Protein AF-A0A438EZP8-F1 (afdb_monomer_lite)

Sequence (169 aa):
MAEQGVDPMAPPFLHLLSAFLAMEPTHCLVSLARVCGGGLITEGVQRFIWDNCISKVEKSHVPYSKNFLKKLINEIESAHGDILDELYEQYASYMILLKDDRLVKENSRVLKCISFLFPPGCFGVPSCPKSMQLAVPLHCSLNMLEGDTGYAFLQLHFVLQLTKANGWC

Organism: Vitis vinifera (NCBI:txid29760)

InterPro domains:
  IPR029426 FAM86, N-terminal [PF14904] (39-92)

Structure (mmCIF, N/CA/C/O backbone):
data_AF-A0A438EZP8-F1
#
_entry.id   AF-A0A438EZP8-F1
#
loop_
_atom_site.group_PDB
_atom_site.id
_atom_site.type_symbol
_atom_site.label_atom_id
_atom_site.label_alt_id
_atom_site.label_comp_id
_atom_site.label_asym_id
_atom_site.label_entity_id
_atom_site.label_seq_id
_atom_site.pdbx_PDB_ins_code
_atom_site.Cartn_x
_atom_site.Cartn_y
_atom_site.Cartn_z
_atom_site.occupancy
_atom_site.B_iso_or_equiv
_atom_site.auth_seq_id
_atom_site.auth_comp_id
_atom_site.auth_asym_id
_atom_site.auth_atom_id
_atom_site.pdbx_PDB_model_num
ATOM 1 N N . MET A 1 1 ? -5.211 -24.483 -11.009 1.00 32.25 1 MET A N 1
ATOM 2 C CA . MET A 1 1 ? -4.286 -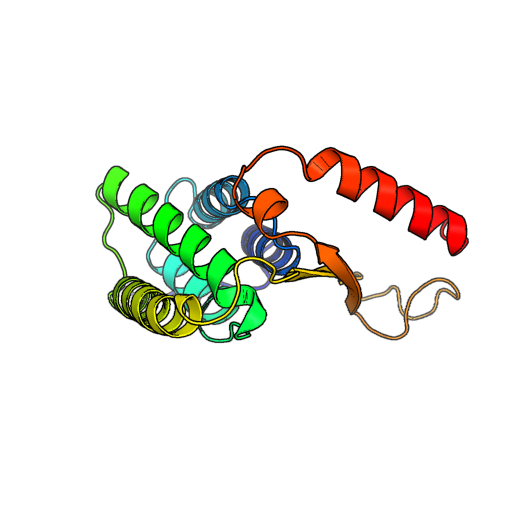23.504 -11.614 1.00 32.25 1 MET A CA 1
ATOM 3 C C . MET A 1 1 ? -3.264 -23.164 -10.546 1.00 32.25 1 MET A C 1
ATOM 5 O O . MET A 1 1 ? -3.674 -22.985 -9.410 1.00 32.25 1 MET A O 1
ATOM 9 N N . ALA A 1 2 ? -1.969 -23.251 -10.845 1.00 33.41 2 ALA A N 1
ATOM 10 C CA . ALA A 1 2 ? -0.926 -23.093 -9.833 1.00 33.41 2 ALA A CA 1
ATOM 11 C C . ALA A 1 2 ? -0.772 -21.609 -9.470 1.00 33.41 2 ALA A C 1
ATOM 13 O O . ALA A 1 2 ? -0.461 -20.808 -10.351 1.00 33.41 2 ALA A O 1
ATOM 14 N N . GLU A 1 3 ? -0.997 -21.255 -8.202 1.00 43.31 3 GLU A N 1
ATOM 15 C CA . GLU A 1 3 ? -0.620 -19.947 -7.667 1.00 43.31 3 GLU A CA 1
ATOM 16 C C . GLU A 1 3 ? 0.905 -19.817 -7.732 1.00 43.31 3 GLU A C 1
ATOM 18 O O . GLU A 1 3 ? 1.645 -20.479 -7.002 1.00 43.31 3 GLU A O 1
ATOM 23 N N . GLN A 1 4 ? 1.385 -18.989 -8.657 1.00 46.94 4 GLN A N 1
ATOM 24 C CA . GLN A 1 4 ? 2.757 -18.508 -8.631 1.00 46.94 4 GLN A CA 1
ATOM 25 C C . GLN A 1 4 ? 2.811 -17.409 -7.574 1.00 46.94 4 GLN A C 1
ATOM 27 O O . GLN A 1 4 ? 2.270 -16.324 -7.778 1.00 46.94 4 GLN A O 1
ATOM 32 N N . GLY A 1 5 ? 3.419 -17.717 -6.427 1.00 55.03 5 GLY A N 1
ATOM 33 C CA . GLY A 1 5 ? 3.702 -16.723 -5.400 1.00 55.03 5 GLY A CA 1
ATOM 34 C C . GLY A 1 5 ? 4.458 -15.551 -6.020 1.00 55.03 5 GLY A C 1
ATOM 35 O O . GLY A 1 5 ? 5.467 -15.745 -6.698 1.00 55.03 5 GLY A O 1
ATOM 36 N N . VAL A 1 6 ? 3.931 -14.344 -5.831 1.00 64.44 6 VAL A N 1
ATOM 37 C CA . VAL A 1 6 ? 4.568 -13.104 -6.274 1.00 64.44 6 VAL A CA 1
ATOM 38 C C . VAL A 1 6 ? 5.937 -13.009 -5.604 1.00 64.44 6 VAL A C 1
ATOM 40 O O . VAL A 1 6 ? 6.005 -13.049 -4.379 1.00 64.44 6 VAL A O 1
ATOM 43 N N . ASP A 1 7 ? 7.015 -12.884 -6.384 1.00 67.62 7 ASP A N 1
ATOM 44 C CA . ASP A 1 7 ? 8.344 -12.628 -5.827 1.00 67.62 7 ASP A CA 1
ATOM 45 C C . ASP A 1 7 ? 8.397 -11.183 -5.297 1.00 67.62 7 ASP A C 1
ATOM 47 O O . ASP A 1 7 ? 8.402 -10.238 -6.096 1.00 67.62 7 ASP A O 1
ATOM 51 N N . PRO A 1 8 ? 8.446 -10.976 -3.968 1.00 61.28 8 PRO A N 1
ATOM 52 C CA . PRO A 1 8 ? 8.472 -9.640 -3.387 1.00 61.28 8 PRO A CA 1
ATOM 53 C C . PRO A 1 8 ? 9.744 -8.860 -3.754 1.00 61.28 8 PRO A C 1
ATOM 55 O O . PRO A 1 8 ? 9.759 -7.638 -3.617 1.00 61.28 8 PRO A O 1
ATOM 58 N N . MET A 1 9 ? 10.802 -9.541 -4.214 1.00 67.31 9 MET A N 1
ATOM 59 C CA . MET A 1 9 ? 12.076 -8.936 -4.613 1.00 67.31 9 MET A CA 1
ATOM 60 C C . MET A 1 9 ? 12.122 -8.532 -6.089 1.00 67.31 9 MET A C 1
ATOM 62 O O . MET A 1 9 ? 13.118 -7.957 -6.537 1.00 67.31 9 MET A O 1
ATOM 66 N N . ALA A 1 10 ? 11.052 -8.766 -6.853 1.00 74.62 10 ALA A N 1
ATOM 67 C CA . ALA A 1 10 ? 10.966 -8.249 -8.207 1.00 74.62 10 ALA A CA 1
ATOM 68 C C . ALA A 1 10 ? 10.947 -6.700 -8.198 1.00 74.62 10 ALA A C 1
ATOM 70 O O . ALA A 1 10 ? 10.278 -6.091 -7.354 1.00 74.62 10 ALA A O 1
ATOM 71 N N . PRO A 1 11 ? 11.630 -6.029 -9.149 1.00 78.81 11 PRO A N 1
ATOM 72 C CA . PRO A 1 11 ? 11.806 -4.575 -9.115 1.00 78.81 11 PRO A CA 1
ATOM 73 C C . PRO A 1 11 ? 10.511 -3.747 -8.964 1.00 78.81 11 PRO A C 1
ATOM 75 O O . PRO A 1 11 ? 10.513 -2.808 -8.168 1.00 78.81 11 PRO A O 1
ATOM 78 N N . PRO A 1 12 ? 9.384 -4.069 -9.639 1.00 82.19 12 PRO A N 1
ATOM 79 C CA . PRO A 1 12 ? 8.137 -3.316 -9.471 1.00 82.19 12 PRO A CA 1
ATOM 80 C C . PRO A 1 12 ? 7.586 -3.350 -8.038 1.00 82.19 12 PRO A C 1
ATOM 82 O O . PRO A 1 12 ? 7.178 -2.316 -7.507 1.00 82.19 12 PRO A O 1
ATOM 85 N N . PHE A 1 13 ? 7.630 -4.519 -7.395 1.00 84.12 13 PHE A N 1
ATOM 86 C CA . PHE A 1 13 ? 7.137 -4.721 -6.032 1.00 84.12 13 PHE A CA 1
ATOM 87 C C . PHE A 1 13 ? 8.035 -4.033 -5.001 1.00 84.12 13 PHE A C 1
ATOM 89 O O . PHE A 1 13 ? 7.533 -3.397 -4.071 1.00 84.12 13 PHE A O 1
ATOM 96 N N . LEU A 1 14 ? 9.354 -4.050 -5.222 1.00 82.31 14 LEU A N 1
ATOM 97 C CA . LEU A 1 14 ? 10.305 -3.275 -4.424 1.00 82.31 14 LEU A CA 1
ATOM 98 C C . LEU A 1 14 ? 10.041 -1.770 -4.514 1.00 82.31 14 LEU A C 1
ATOM 100 O O . LEU A 1 14 ? 10.089 -1.082 -3.493 1.00 82.31 14 LEU A O 1
ATOM 104 N N . HIS A 1 15 ? 9.742 -1.245 -5.705 1.00 83.88 15 HIS A N 1
ATOM 105 C CA . HIS A 1 15 ? 9.416 0.173 -5.869 1.00 83.88 15 HIS A CA 1
ATOM 106 C C . HIS A 1 15 ? 8.125 0.549 -5.142 1.00 83.88 15 HIS A C 1
ATOM 108 O O . HIS A 1 15 ? 8.089 1.575 -4.463 1.00 83.88 15 HIS A O 1
ATOM 114 N N . LEU A 1 16 ? 7.087 -0.287 -5.237 1.00 86.31 16 LEU A N 1
ATOM 115 C CA . LEU A 1 16 ? 5.829 -0.079 -4.522 1.00 86.31 16 LEU A CA 1
ATOM 116 C C . LEU A 1 16 ? 6.037 -0.071 -3.002 1.00 86.31 16 LEU A C 1
ATOM 118 O O . LEU A 1 16 ? 5.593 0.859 -2.329 1.00 86.31 16 LEU A O 1
ATOM 122 N N . LEU A 1 17 ? 6.749 -1.068 -2.472 1.00 86.19 17 LEU A N 1
ATOM 123 C CA . LEU A 1 17 ? 7.043 -1.162 -1.044 1.00 86.19 17 LEU A CA 1
ATOM 124 C C . LEU A 1 17 ? 7.883 0.028 -0.567 1.00 86.19 17 LEU A C 1
ATOM 126 O O . LEU A 1 17 ? 7.570 0.642 0.450 1.00 86.19 17 LEU A O 1
ATOM 130 N N . SER A 1 18 ? 8.913 0.402 -1.327 1.00 78.88 18 SER A N 1
ATOM 131 C CA . SER A 1 18 ? 9.770 1.546 -1.002 1.00 78.88 18 SER A CA 1
ATOM 132 C C . SER A 1 18 ? 8.978 2.853 -0.980 1.00 78.88 18 SER A C 1
ATOM 134 O O . SER A 1 18 ? 9.119 3.640 -0.047 1.00 78.88 18 SER A O 1
ATOM 136 N N . ALA A 1 19 ? 8.104 3.070 -1.966 1.00 81.00 19 ALA A N 1
ATOM 137 C CA . ALA A 1 19 ? 7.245 4.248 -2.024 1.00 81.00 19 ALA A CA 1
ATOM 138 C C . ALA A 1 19 ? 6.245 4.288 -0.857 1.00 81.00 19 ALA A C 1
ATOM 140 O O . ALA A 1 19 ? 6.000 5.354 -0.290 1.00 81.00 19 ALA A O 1
ATOM 141 N N . PHE A 1 20 ? 5.695 3.135 -0.461 1.00 85.69 20 PHE A N 1
ATOM 142 C CA . PHE A 1 20 ? 4.807 3.044 0.697 1.00 85.69 20 PHE A CA 1
ATOM 143 C C . PHE A 1 20 ? 5.544 3.390 1.998 1.00 85.69 20 PHE A C 1
ATOM 145 O O . PHE A 1 20 ? 5.071 4.222 2.771 1.00 85.69 20 PHE A O 1
ATOM 152 N N . LEU A 1 21 ? 6.734 2.820 2.211 1.00 81.50 21 LEU A N 1
ATOM 153 C CA . LEU A 1 21 ? 7.568 3.096 3.387 1.00 81.50 21 LEU A CA 1
ATOM 154 C C . LEU A 1 21 ? 8.056 4.550 3.440 1.00 81.50 21 LEU A C 1
ATOM 156 O O . LEU A 1 21 ? 8.173 5.121 4.522 1.00 81.50 21 LEU A O 1
ATOM 160 N N . ALA A 1 22 ? 8.305 5.166 2.284 1.00 77.62 22 ALA A N 1
ATOM 161 C CA . ALA A 1 22 ? 8.621 6.589 2.167 1.00 77.62 22 ALA A CA 1
ATOM 162 C C . ALA A 1 22 ? 7.391 7.501 2.345 1.00 77.62 22 ALA A C 1
ATOM 164 O O . ALA A 1 22 ? 7.523 8.730 2.347 1.00 77.62 22 ALA A O 1
ATOM 165 N N . MET A 1 23 ? 6.198 6.916 2.511 1.00 80.62 23 MET A N 1
ATOM 166 C CA . MET A 1 23 ? 4.919 7.615 2.580 1.00 80.62 23 MET A CA 1
ATOM 167 C C . MET A 1 23 ? 4.759 8.596 1.406 1.00 80.62 23 MET A C 1
ATOM 169 O O . MET A 1 23 ? 4.482 9.790 1.588 1.00 80.62 23 MET A O 1
ATOM 173 N N . GLU A 1 24 ? 5.000 8.097 0.192 1.00 79.75 24 GLU A N 1
ATOM 174 C CA . GLU A 1 24 ? 4.749 8.825 -1.051 1.00 79.75 24 GLU A CA 1
ATOM 175 C C . GLU A 1 24 ? 3.251 9.134 -1.216 1.00 79.75 24 GLU A C 1
ATOM 177 O O . GLU A 1 24 ? 2.400 8.478 -0.599 1.00 79.75 24 GLU A O 1
ATOM 182 N N . PRO A 1 25 ? 2.879 10.123 -2.047 1.00 81.94 25 PRO A N 1
ATOM 183 C CA . PRO A 1 25 ? 1.483 10.401 -2.344 1.00 81.94 25 PRO A CA 1
ATOM 184 C C . PRO A 1 25 ? 0.730 9.147 -2.795 1.00 81.94 25 PRO A C 1
ATOM 186 O O . PRO A 1 25 ? 1.209 8.341 -3.592 1.00 81.94 25 PRO A O 1
ATOM 189 N N . THR A 1 26 ? -0.497 8.992 -2.310 1.00 87.19 26 THR A N 1
ATOM 190 C CA . THR A 1 26 ? -1.287 7.765 -2.509 1.00 87.19 26 THR A CA 1
ATOM 191 C C . THR A 1 26 ? -1.583 7.467 -3.983 1.00 87.19 26 THR A C 1
ATOM 193 O O . THR A 1 26 ? -1.689 6.306 -4.363 1.00 87.19 26 THR A O 1
ATOM 196 N N . HIS A 1 27 ? -1.655 8.490 -4.843 1.00 84.69 27 HIS A N 1
ATOM 197 C CA . HIS A 1 27 ? -1.818 8.311 -6.291 1.00 84.69 27 HIS A CA 1
ATOM 198 C C . HIS A 1 27 ? -0.575 7.691 -6.965 1.00 84.69 27 HIS A C 1
ATOM 200 O O . HIS A 1 27 ? -0.708 6.945 -7.941 1.00 84.69 27 HIS A O 1
ATOM 206 N N . CYS A 1 28 ? 0.625 7.946 -6.429 1.00 87.00 28 CYS A N 1
ATOM 207 C CA . CYS A 1 28 ? 1.857 7.290 -6.867 1.00 87.00 28 CYS A CA 1
ATOM 208 C C . CYS A 1 28 ? 1.815 5.799 -6.526 1.00 87.00 28 CYS A C 1
ATOM 210 O O . CYS A 1 28 ? 2.126 4.972 -7.379 1.00 87.00 28 CYS A O 1
ATOM 212 N N . LEU A 1 29 ? 1.363 5.450 -5.315 1.00 91.19 29 LEU A N 1
ATOM 213 C CA . LEU A 1 29 ? 1.227 4.052 -4.897 1.00 91.19 29 LEU A CA 1
ATOM 214 C C . LEU A 1 29 ? 0.249 3.275 -5.778 1.00 91.19 29 LEU A C 1
ATOM 216 O O . LEU A 1 29 ? 0.576 2.183 -6.226 1.00 91.19 29 LEU A O 1
ATOM 220 N N . VAL A 1 30 ? -0.920 3.850 -6.077 1.00 94.00 30 VAL A N 1
ATOM 221 C CA . VAL A 1 30 ? -1.906 3.228 -6.980 1.00 94.00 30 VAL A CA 1
ATOM 222 C C . VAL A 1 30 ? -1.311 3.019 -8.378 1.00 94.00 30 VAL A C 1
ATOM 224 O O . VAL A 1 30 ? -1.484 1.965 -8.989 1.00 94.00 30 VAL A O 1
ATOM 227 N N . SER A 1 31 ? -0.533 3.986 -8.871 1.00 92.31 31 SER A N 1
ATOM 228 C CA . SER A 1 31 ? 0.150 3.858 -10.162 1.00 92.31 31 SER A CA 1
ATOM 229 C C . SER A 1 31 ? 1.203 2.746 -10.157 1.00 92.31 31 SER A C 1
ATOM 231 O O . SER A 1 31 ? 1.236 1.944 -11.087 1.00 92.31 31 SER A O 1
ATOM 233 N N . LEU A 1 32 ? 2.015 2.645 -9.102 1.00 89.75 32 LEU A N 1
ATOM 234 C CA . LEU A 1 32 ? 3.000 1.571 -8.936 1.00 89.75 32 LEU A CA 1
ATOM 235 C C . LEU A 1 32 ? 2.336 0.196 -8.770 1.00 89.75 32 LEU A C 1
ATOM 237 O O . LEU A 1 32 ? 2.821 -0.781 -9.335 1.00 89.75 32 LEU A O 1
ATOM 241 N N . ALA A 1 33 ? 1.201 0.117 -8.071 1.00 94.94 33 ALA A N 1
ATOM 242 C CA . ALA A 1 33 ? 0.426 -1.114 -7.934 1.00 94.94 33 ALA A CA 1
ATOM 243 C C . ALA A 1 33 ? -0.057 -1.634 -9.297 1.00 94.94 33 ALA A C 1
ATOM 245 O O . ALA A 1 33 ? 0.091 -2.820 -9.587 1.00 94.94 33 ALA A O 1
ATOM 246 N N . ARG A 1 34 ? -0.531 -0.749 -10.186 1.00 94.56 34 ARG A N 1
ATOM 247 C CA . ARG A 1 34 ? -0.859 -1.131 -11.572 1.00 94.56 34 ARG A CA 1
ATOM 248 C C . ARG A 1 34 ? 0.357 -1.649 -12.329 1.00 94.56 34 ARG A C 1
ATOM 250 O O . ARG A 1 34 ? 0.244 -2.650 -13.024 1.00 94.56 34 ARG A O 1
ATOM 257 N N . VAL A 1 35 ? 1.525 -1.017 -12.185 1.00 92.25 35 VAL A N 1
ATOM 258 C CA . VAL A 1 35 ? 2.765 -1.507 -12.821 1.00 92.25 35 VAL A CA 1
ATOM 259 C C . VAL A 1 35 ? 3.104 -2.924 -12.344 1.00 92.25 35 VAL A C 1
ATOM 261 O O . VAL A 1 35 ? 3.488 -3.756 -13.162 1.00 92.25 35 VAL A O 1
ATOM 264 N N . CYS A 1 36 ? 2.900 -3.227 -11.058 1.00 91.38 36 CYS A N 1
ATOM 265 C CA . CYS A 1 36 ? 3.125 -4.565 -10.504 1.00 91.38 36 CYS A CA 1
ATOM 266 C C . CYS A 1 36 ? 2.223 -5.637 -11.139 1.00 91.38 36 CYS A C 1
ATOM 268 O O . CYS A 1 36 ? 2.665 -6.767 -11.325 1.00 91.38 36 CYS A O 1
ATOM 270 N N . GLY A 1 37 ? 0.981 -5.291 -11.492 1.00 91.88 37 GLY A N 1
ATOM 271 C CA . GLY A 1 37 ? 0.013 -6.205 -12.109 1.00 91.88 37 GLY A CA 1
ATOM 272 C C . GLY A 1 37 ? -0.147 -6.047 -13.624 1.00 91.88 37 GLY A C 1
ATOM 273 O O . GLY A 1 37 ? -1.153 -6.487 -14.176 1.00 91.88 37 GLY A O 1
ATOM 274 N N . GLY A 1 38 ? 0.806 -5.407 -14.314 1.00 90.69 38 GLY A N 1
ATOM 275 C CA . GLY A 1 38 ? 0.782 -5.281 -15.778 1.00 90.69 38 GLY A CA 1
ATOM 276 C C . GLY A 1 38 ? -0.289 -4.329 -16.328 1.00 90.69 38 GLY A C 1
ATOM 277 O O . GLY A 1 38 ? -0.749 -4.502 -17.452 1.00 90.69 38 GLY A O 1
ATOM 278 N N . GLY A 1 39 ? -0.692 -3.328 -15.546 1.00 91.44 39 GLY A N 1
ATOM 279 C CA . GLY A 1 39 ? -1.700 -2.320 -15.891 1.00 91.44 39 GLY A CA 1
ATOM 280 C C . GLY A 1 39 ? -2.980 -2.418 -15.059 1.00 91.44 39 GLY A C 1
ATOM 281 O O . GLY A 1 39 ? -3.726 -1.444 -14.988 1.00 91.44 39 GLY A O 1
ATOM 282 N N . LEU A 1 40 ? -3.196 -3.545 -14.379 1.00 92.62 40 LEU A N 1
ATOM 283 C CA . LEU A 1 40 ? -4.325 -3.787 -13.481 1.00 92.62 40 LEU A CA 1
ATOM 284 C C . LEU A 1 40 ? -3.830 -4.087 -12.065 1.00 92.62 40 LEU A C 1
ATOM 286 O O . LEU A 1 40 ? -2.679 -4.469 -11.863 1.00 92.62 40 LEU A O 1
ATOM 290 N N . ILE A 1 41 ? -4.703 -3.926 -11.075 1.00 96.06 41 ILE A N 1
ATOM 291 C CA . ILE A 1 41 ? -4.419 -4.320 -9.693 1.00 96.06 41 ILE A CA 1
ATOM 292 C C . ILE A 1 41 ? -5.009 -5.715 -9.488 1.00 96.06 41 ILE A C 1
ATOM 294 O O . ILE A 1 41 ? -6.175 -5.875 -9.136 1.00 96.06 41 ILE A O 1
ATOM 298 N N . THR A 1 42 ? -4.205 -6.732 -9.782 1.00 95.31 42 THR A N 1
ATOM 299 C CA . THR A 1 42 ? -4.615 -8.135 -9.669 1.00 95.31 42 THR A CA 1
ATOM 300 C C . THR A 1 42 ? -4.693 -8.581 -8.210 1.00 95.31 42 THR A C 1
ATOM 302 O O . THR A 1 42 ? -4.110 -7.957 -7.323 1.00 95.31 42 THR A O 1
ATOM 305 N N . GLU A 1 43 ? -5.360 -9.705 -7.958 1.00 95.31 43 GLU A N 1
ATOM 306 C CA . GLU A 1 43 ? -5.445 -10.335 -6.633 1.00 95.31 43 GLU A CA 1
ATOM 307 C C . GLU A 1 43 ? -4.059 -10.549 -5.993 1.00 95.31 43 GLU A C 1
ATOM 309 O O . GLU A 1 43 ? -3.856 -10.246 -4.820 1.00 95.31 43 GLU A O 1
ATOM 314 N N . GLY A 1 44 ? -3.055 -10.961 -6.779 1.00 94.50 44 GLY A N 1
ATOM 315 C CA . GLY A 1 44 ? -1.673 -11.103 -6.303 1.00 94.50 44 GLY A CA 1
ATOM 316 C C . GLY A 1 44 ? -1.040 -9.780 -5.848 1.00 94.50 44 GLY A C 1
ATOM 317 O O . GLY A 1 44 ? -0.317 -9.747 -4.853 1.00 94.50 44 GLY A O 1
ATOM 318 N N . VAL A 1 45 ? -1.346 -8.667 -6.526 1.00 95.88 45 VAL A N 1
ATOM 319 C CA . VAL A 1 45 ? -0.905 -7.326 -6.101 1.00 95.88 45 VAL A CA 1
ATOM 320 C C . VAL A 1 45 ? -1.627 -6.901 -4.824 1.00 95.88 45 VAL A C 1
ATOM 322 O O . VAL A 1 45 ? -0.997 -6.344 -3.925 1.00 95.88 45 VAL A O 1
ATOM 325 N N . GLN A 1 46 ? -2.927 -7.189 -4.715 1.00 96.81 46 GLN A N 1
ATOM 326 C CA . GLN A 1 46 ? -3.700 -6.919 -3.502 1.00 96.81 46 GLN A CA 1
ATOM 327 C C . GLN A 1 46 ? -3.129 -7.680 -2.296 1.00 96.81 46 GLN A C 1
ATOM 329 O O . GLN A 1 46 ? -2.866 -7.057 -1.266 1.00 96.81 46 GLN A O 1
ATOM 334 N N . ARG A 1 47 ? -2.835 -8.981 -2.447 1.00 95.56 47 ARG A N 1
ATOM 335 C CA . ARG A 1 47 ? -2.167 -9.804 -1.420 1.00 95.56 47 ARG A CA 1
ATOM 336 C C . ARG A 1 47 ? -0.811 -9.231 -1.021 1.00 95.56 47 ARG A C 1
ATOM 338 O O . ARG A 1 47 ? -0.534 -9.069 0.162 1.00 95.56 47 ARG A O 1
ATOM 345 N N . PHE A 1 48 ? 0.010 -8.835 -1.994 1.00 94.25 48 PHE A N 1
ATOM 346 C CA . PHE A 1 48 ? 1.304 -8.218 -1.699 1.00 94.25 48 PHE A CA 1
ATOM 347 C C . PHE A 1 48 ? 1.162 -6.942 -0.853 1.00 94.25 48 PHE A C 1
ATOM 349 O O . PHE A 1 48 ? 1.893 -6.764 0.125 1.00 94.25 48 PHE A O 1
ATOM 356 N N . ILE A 1 49 ? 0.227 -6.058 -1.222 1.00 94.69 49 ILE A N 1
ATOM 357 C CA . ILE A 1 49 ? -0.056 -4.818 -0.487 1.00 94.69 49 ILE A CA 1
ATOM 358 C C . ILE A 1 49 ? -0.542 -5.139 0.928 1.00 94.69 49 ILE A C 1
ATOM 360 O O . ILE A 1 49 ? -0.100 -4.509 1.891 1.00 94.69 49 ILE A O 1
ATOM 364 N N . TRP A 1 50 ? -1.424 -6.124 1.071 1.00 94.38 50 TRP A N 1
ATOM 365 C CA . TRP A 1 50 ? -1.892 -6.585 2.369 1.00 94.38 50 TRP A CA 1
ATOM 366 C C . TRP A 1 50 ? -0.730 -7.031 3.267 1.00 94.38 50 TRP A C 1
ATOM 368 O O . TRP A 1 50 ? -0.532 -6.482 4.356 1.00 94.38 50 TRP A O 1
ATOM 378 N N . ASP A 1 51 ? 0.092 -7.959 2.784 1.00 91.94 51 ASP A N 1
ATOM 379 C CA . ASP A 1 51 ? 1.147 -8.602 3.569 1.00 91.94 51 ASP A CA 1
ATOM 380 C C . ASP A 1 51 ? 2.286 -7.650 3.951 1.00 91.94 51 ASP A C 1
ATOM 382 O O . ASP A 1 51 ? 2.845 -7.748 5.049 1.00 91.94 51 ASP A O 1
ATOM 386 N N . ASN A 1 52 ? 2.636 -6.723 3.056 1.00 87.81 52 ASN A N 1
ATOM 387 C CA . ASN A 1 52 ? 3.840 -5.901 3.203 1.00 87.81 52 ASN A CA 1
ATOM 388 C C . ASN A 1 52 ? 3.554 -4.451 3.589 1.00 87.81 52 ASN A C 1
ATOM 390 O O . ASN A 1 52 ? 4.394 -3.826 4.236 1.00 87.81 52 ASN A O 1
ATOM 394 N N . CYS A 1 53 ? 2.390 -3.913 3.222 1.00 88.31 53 CYS A N 1
ATOM 395 C CA . CYS A 1 53 ? 2.068 -2.510 3.462 1.00 88.31 53 CYS A CA 1
ATOM 396 C C . CYS A 1 53 ? 1.043 -2.335 4.586 1.00 88.31 53 CYS A C 1
ATOM 398 O O . CYS A 1 53 ? 1.203 -1.429 5.393 1.00 88.31 53 CYS A O 1
ATOM 400 N N . ILE A 1 54 ? -0.000 -3.171 4.659 1.00 90.44 54 ILE A N 1
ATOM 401 C CA . ILE A 1 54 ? -1.201 -2.878 5.466 1.00 90.44 54 ILE A CA 1
ATOM 402 C C . ILE A 1 54 ? -1.287 -3.684 6.773 1.00 90.44 54 ILE A C 1
ATOM 404 O O . ILE A 1 54 ? -1.625 -3.128 7.822 1.00 90.44 54 ILE A O 1
ATOM 408 N N . SER A 1 55 ? -0.965 -4.977 6.745 1.00 85.94 55 SER A N 1
ATOM 409 C CA . SER A 1 55 ? -1.148 -5.885 7.891 1.00 85.94 55 SER A CA 1
ATOM 410 C C . SER A 1 55 ? -0.280 -5.538 9.111 1.00 85.94 55 SER A C 1
ATOM 412 O O . SER A 1 55 ? -0.613 -5.907 10.235 1.00 85.94 55 SER A O 1
ATOM 414 N N . LYS A 1 56 ? 0.819 -4.797 8.911 1.00 78.44 56 LYS A N 1
ATOM 415 C CA . LYS A 1 56 ? 1.820 -4.458 9.944 1.00 78.44 56 LYS A CA 1
ATOM 416 C C . LYS A 1 56 ? 1.947 -2.952 10.203 1.00 78.44 56 LYS A C 1
ATOM 418 O O . LYS A 1 56 ? 2.989 -2.481 10.651 1.00 78.44 56 LYS A O 1
ATOM 423 N N . VAL A 1 57 ? 0.904 -2.183 9.899 1.00 76.56 57 VAL A N 1
ATOM 424 C CA . VAL A 1 57 ? 0.919 -0.718 10.025 1.00 76.56 57 VAL A CA 1
ATOM 425 C C . VAL A 1 57 ? 0.975 -0.278 11.489 1.00 76.56 57 VAL A C 1
ATOM 427 O O . VAL A 1 57 ? 0.130 -0.650 12.303 1.00 76.56 57 VAL A O 1
ATOM 430 N N . GLU A 1 58 ? 1.939 0.584 11.814 1.00 73.25 58 GLU A N 1
ATOM 431 C CA . GLU A 1 58 ? 1.990 1.280 13.101 1.00 73.25 58 GLU A CA 1
ATOM 432 C C . GLU A 1 58 ? 0.796 2.233 13.272 1.00 73.25 58 GLU A C 1
ATOM 434 O O . GLU A 1 58 ? 0.353 2.878 12.321 1.00 73.25 58 GLU A O 1
ATOM 439 N N . LYS A 1 59 ? 0.303 2.399 14.508 1.00 71.44 59 LYS A N 1
ATOM 440 C CA . LYS A 1 59 ? -0.858 3.264 14.812 1.00 71.44 59 LYS A CA 1
ATOM 441 C C . LYS A 1 59 ? -0.712 4.694 14.270 1.00 71.44 59 LYS A C 1
ATOM 443 O O . LYS A 1 59 ? -1.683 5.273 13.793 1.00 71.44 59 LYS A O 1
ATOM 448 N N . SER A 1 60 ? 0.501 5.245 14.297 1.00 66.62 60 SER A N 1
ATOM 449 C CA . SER A 1 60 ? 0.849 6.573 13.765 1.00 66.62 60 SER A CA 1
ATOM 450 C C . SER A 1 60 ? 0.589 6.719 12.259 1.00 66.62 60 SER A C 1
ATOM 452 O O . SER A 1 60 ? 0.320 7.821 11.785 1.00 66.62 60 SER A O 1
ATOM 454 N N . HIS A 1 61 ? 0.650 5.622 11.502 1.00 77.69 61 HIS A N 1
ATOM 455 C CA . HIS A 1 61 ? 0.503 5.595 10.045 1.00 77.69 61 HIS A CA 1
ATOM 456 C C . HIS A 1 61 ? -0.920 5.227 9.597 1.00 77.69 61 HIS A C 1
ATOM 458 O O . HIS A 1 61 ? -1.201 5.190 8.395 1.00 77.69 61 HIS A O 1
ATOM 464 N N . VAL A 1 62 ? -1.843 4.989 10.535 1.00 83.75 62 VAL A N 1
ATOM 465 C CA . VAL A 1 62 ? -3.244 4.639 10.246 1.00 83.75 62 VAL A CA 1
ATOM 466 C C . VAL A 1 62 ? -3.954 5.681 9.366 1.00 83.75 62 VAL A C 1
ATOM 468 O O . VAL A 1 62 ? -4.596 5.270 8.398 1.00 83.75 62 VAL A O 1
ATOM 471 N N . PRO A 1 63 ? -3.839 7.011 9.591 1.00 83.62 63 PRO A N 1
ATOM 472 C CA . PRO A 1 63 ? -4.486 7.998 8.720 1.00 83.62 63 PRO A CA 1
ATOM 473 C C . PRO A 1 63 ? -4.032 7.903 7.258 1.00 83.62 63 PRO A C 1
ATOM 475 O O . PRO A 1 63 ? -4.859 7.948 6.344 1.00 83.62 63 PRO A O 1
ATOM 478 N N . TYR A 1 64 ? -2.724 7.732 7.047 1.00 84.12 64 TYR A N 1
ATOM 479 C CA . TYR A 1 64 ? -2.125 7.568 5.725 1.00 84.12 64 TYR A CA 1
ATOM 480 C C . TYR A 1 64 ? -2.592 6.267 5.065 1.00 84.12 64 TYR A C 1
ATOM 482 O O . TYR A 1 64 ? -3.096 6.286 3.942 1.00 84.12 64 TYR A O 1
ATOM 490 N N . SER A 1 65 ? -2.505 5.158 5.799 1.00 89.50 65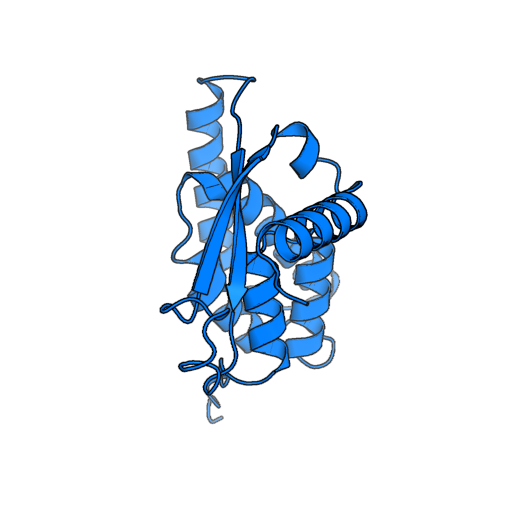 SER A N 1
ATOM 491 C CA . SER A 1 65 ? -2.873 3.826 5.311 1.00 89.50 65 SER A CA 1
ATOM 492 C C . SER A 1 65 ? -4.356 3.750 4.951 1.00 89.50 65 SER A C 1
ATOM 494 O O . SER A 1 65 ? -4.701 3.223 3.899 1.00 89.50 65 SER A O 1
ATOM 496 N N . LYS A 1 66 ? -5.236 4.382 5.741 1.00 91.62 66 LYS A N 1
ATOM 497 C CA . LYS A 1 66 ? -6.660 4.537 5.411 1.00 91.62 66 LYS A CA 1
ATOM 498 C C . LYS A 1 66 ? -6.867 5.278 4.085 1.00 91.62 66 LYS A C 1
ATOM 500 O O . LYS A 1 66 ? -7.678 4.851 3.267 1.00 91.62 66 LYS A O 1
ATOM 505 N N . ASN A 1 67 ? -6.170 6.395 3.869 1.00 89.44 67 ASN A N 1
ATOM 506 C CA . ASN A 1 67 ? -6.307 7.173 2.633 1.00 89.44 67 ASN A CA 1
ATOM 507 C C . ASN A 1 67 ? -5.799 6.397 1.412 1.00 89.44 67 ASN A C 1
ATOM 509 O O . ASN A 1 67 ? -6.434 6.441 0.359 1.00 89.44 67 ASN A O 1
ATOM 513 N N . PHE A 1 68 ? -4.690 5.668 1.561 1.00 93.69 68 PHE A N 1
ATOM 514 C CA . PHE A 1 68 ? -4.186 4.781 0.519 1.00 93.69 68 PHE A CA 1
ATOM 515 C C . PHE A 1 68 ? -5.198 3.678 0.192 1.00 93.69 68 PHE A C 1
ATOM 517 O O . PHE A 1 68 ? -5.580 3.539 -0.966 1.00 93.69 68 PHE A O 1
ATOM 524 N N . LEU A 1 69 ? -5.693 2.972 1.210 1.00 94.94 69 LEU A N 1
ATOM 525 C CA . LEU A 1 69 ? -6.638 1.868 1.058 1.00 94.94 69 LEU A CA 1
ATOM 526 C C . LEU A 1 69 ? -7.949 2.320 0.402 1.00 94.94 69 LEU A C 1
ATOM 528 O O . LEU A 1 69 ? -8.429 1.665 -0.515 1.00 94.94 69 LEU A O 1
ATOM 532 N N . LYS A 1 70 ? -8.466 3.500 0.776 1.00 95.25 70 LYS A N 1
ATOM 533 C CA . LYS A 1 70 ? -9.627 4.113 0.113 1.00 95.25 70 LYS A CA 1
ATOM 534 C C . LYS A 1 70 ? -9.398 4.316 -1.386 1.00 95.25 70 LYS A C 1
ATOM 536 O O . LYS A 1 70 ? -10.272 4.004 -2.184 1.00 95.25 70 LYS A O 1
ATOM 541 N N . LYS A 1 71 ? -8.247 4.880 -1.775 1.00 94.75 71 LYS A N 1
ATOM 542 C CA . LYS A 1 71 ? -7.938 5.102 -3.196 1.00 94.75 71 LYS A CA 1
ATOM 543 C C . LYS A 1 71 ? -7.719 3.792 -3.943 1.00 94.75 71 LYS A C 1
ATOM 545 O O . LYS A 1 71 ? -8.142 3.693 -5.085 1.00 94.75 71 LYS A O 1
ATOM 550 N N . LEU A 1 72 ? -7.078 2.818 -3.302 1.00 96.44 72 LEU A N 1
ATOM 551 C CA . LEU A 1 72 ? -6.852 1.496 -3.872 1.00 96.44 72 LEU A CA 1
ATOM 552 C C . LEU A 1 72 ? -8.183 0.799 -4.182 1.00 96.44 72 LEU A C 1
ATOM 554 O O . LEU A 1 72 ? -8.383 0.375 -5.313 1.00 96.44 72 LEU A O 1
ATOM 558 N N . ILE A 1 73 ? -9.098 0.761 -3.207 1.00 96.50 73 ILE A N 1
ATOM 559 C CA . ILE A 1 73 ? -10.456 0.219 -3.358 1.00 96.50 73 ILE A CA 1
ATOM 560 C C . ILE A 1 73 ? -11.177 0.922 -4.511 1.00 96.50 73 ILE A C 1
ATOM 562 O O . ILE A 1 73 ? -11.590 0.260 -5.455 1.00 96.50 73 ILE A O 1
ATOM 566 N N . ASN A 1 74 ? -11.235 2.258 -4.495 1.00 96.00 74 ASN A N 1
ATOM 567 C CA . ASN A 1 74 ? -11.895 3.024 -5.554 1.00 96.00 74 ASN A CA 1
ATOM 568 C C . ASN A 1 74 ? -11.317 2.733 -6.953 1.00 96.00 74 ASN A C 1
ATOM 570 O O . ASN A 1 74 ? -12.070 2.682 -7.922 1.00 96.00 74 ASN A O 1
ATOM 574 N N . GLU A 1 75 ? -9.994 2.574 -7.079 1.00 95.88 75 GLU A N 1
ATOM 575 C CA . GLU A 1 75 ? -9.357 2.259 -8.363 1.00 95.88 75 GLU A CA 1
ATOM 576 C C . GLU A 1 75 ? -9.784 0.866 -8.849 1.00 95.88 75 GLU A C 1
ATOM 578 O O . GLU A 1 75 ? -10.173 0.723 -10.008 1.00 95.88 75 GLU A O 1
ATOM 583 N N . ILE A 1 76 ? -9.773 -0.143 -7.969 1.00 96.19 76 ILE A N 1
ATOM 584 C CA . ILE A 1 76 ? -10.174 -1.514 -8.315 1.00 96.19 76 ILE A CA 1
ATOM 585 C C . ILE A 1 76 ? -11.666 -1.562 -8.688 1.00 96.19 76 ILE A C 1
ATOM 587 O O . ILE A 1 76 ? -12.005 -2.111 -9.736 1.00 96.19 76 ILE A O 1
ATOM 591 N N . GLU A 1 77 ? -12.541 -0.917 -7.906 1.00 95.31 77 GLU A N 1
ATOM 592 C CA . GLU A 1 77 ? -13.981 -0.811 -8.200 1.00 95.31 77 GLU A CA 1
ATOM 593 C C . GLU A 1 77 ? -14.230 -0.139 -9.555 1.00 95.31 77 GLU A C 1
ATOM 595 O O . GLU A 1 77 ? -15.050 -0.605 -10.348 1.00 95.31 77 GLU A O 1
ATOM 600 N N . SER A 1 78 ? -13.498 0.943 -9.850 1.00 94.44 78 SER A N 1
ATOM 601 C CA . SER A 1 78 ? -13.636 1.679 -11.113 1.00 94.44 78 SER A CA 1
ATOM 602 C C . SER A 1 78 ? -13.198 0.862 -12.330 1.00 94.44 78 SER A C 1
ATOM 604 O O . SER A 1 78 ? -13.703 1.071 -13.431 1.00 94.44 78 SER A O 1
ATOM 606 N N . ALA A 1 79 ? -12.289 -0.091 -12.121 1.00 93.19 79 ALA A N 1
ATOM 607 C CA . ALA A 1 79 ? -11.845 -1.050 -13.121 1.00 93.19 79 ALA A CA 1
ATOM 608 C C . ALA A 1 79 ? -12.717 -2.321 -13.167 1.00 93.19 79 ALA A C 1
ATOM 610 O O . ALA A 1 79 ? -12.389 -3.239 -13.918 1.00 93.19 79 ALA A O 1
ATOM 611 N N . HIS A 1 80 ? -13.806 -2.384 -12.388 1.00 92.25 80 HIS A N 1
ATOM 612 C CA . HIS A 1 80 ? -14.656 -3.569 -12.218 1.00 92.25 80 HIS A CA 1
ATOM 613 C C . HIS A 1 80 ? -13.882 -4.819 -11.763 1.00 92.25 80 HIS A C 1
ATOM 615 O O . HIS A 1 80 ? -14.219 -5.936 -12.154 1.00 92.25 80 HIS A O 1
ATOM 621 N N . GLY A 1 81 ? -12.821 -4.626 -10.977 1.00 91.44 81 GLY A N 1
ATOM 622 C CA . GLY A 1 81 ? -12.047 -5.715 -10.394 1.00 91.44 81 GLY A CA 1
ATOM 623 C C . GLY A 1 81 ? -12.654 -6.226 -9.090 1.00 91.44 81 GLY A C 1
ATOM 624 O O . GLY A 1 81 ? -13.313 -5.481 -8.365 1.00 91.44 81 GLY A O 1
ATOM 625 N N . ASP A 1 82 ? -12.374 -7.488 -8.778 1.00 93.94 82 ASP A N 1
ATOM 626 C CA . ASP A 1 82 ? -12.726 -8.089 -7.493 1.00 93.94 82 ASP A CA 1
ATOM 627 C C . ASP A 1 82 ? -11.746 -7.629 -6.405 1.00 93.94 82 ASP A C 1
ATOM 629 O O . ASP A 1 82 ? -10.530 -7.560 -6.622 1.00 93.94 82 ASP A O 1
ATOM 633 N N . ILE A 1 83 ? -12.276 -7.304 -5.228 1.00 95.94 83 ILE A N 1
ATOM 634 C CA . ILE A 1 83 ? -11.510 -6.793 -4.087 1.00 95.94 83 ILE A CA 1
ATOM 635 C C . ILE A 1 83 ? -11.461 -7.862 -3.005 1.00 95.94 83 ILE A C 1
ATOM 637 O O . ILE A 1 83 ? -12.479 -8.474 -2.694 1.00 95.94 83 ILE A O 1
ATOM 641 N N . LEU A 1 84 ? -10.282 -8.055 -2.419 1.00 95.19 84 LEU A N 1
ATOM 642 C CA . LEU A 1 84 ? -10.102 -8.923 -1.258 1.00 95.19 84 LEU A CA 1
ATOM 643 C C . LEU A 1 84 ? -10.903 -8.406 -0.055 1.00 95.19 84 LEU A C 1
ATOM 645 O O . LEU A 1 84 ? -10.770 -7.237 0.325 1.00 95.19 84 LEU A O 1
ATOM 649 N N . ASP A 1 85 ? -11.681 -9.288 0.574 1.00 95.56 85 ASP A N 1
ATOM 650 C CA . ASP A 1 85 ? -12.498 -8.969 1.751 1.00 95.56 85 ASP A CA 1
ATOM 651 C C . ASP A 1 85 ? -11.649 -8.345 2.870 1.00 95.56 85 ASP A C 1
ATOM 653 O O . ASP A 1 85 ? -12.056 -7.365 3.497 1.00 95.56 85 ASP A O 1
ATOM 657 N N . GLU A 1 86 ? -10.410 -8.812 3.041 1.00 94.38 86 GLU A N 1
ATOM 658 C CA . GLU A 1 86 ? -9.457 -8.309 4.031 1.00 94.38 86 GLU A CA 1
ATOM 659 C C . GLU A 1 86 ? -9.168 -6.806 3.864 1.00 94.38 86 GLU A C 1
ATOM 661 O O . GLU A 1 86 ? -8.991 -6.079 4.848 1.00 94.38 86 GLU A O 1
ATOM 666 N N . LEU A 1 87 ? -9.157 -6.299 2.624 1.00 94.00 87 LEU A N 1
ATOM 667 C CA . LEU A 1 87 ? -8.960 -4.872 2.356 1.00 94.00 87 LEU A CA 1
ATOM 668 C C . LEU A 1 87 ? -10.172 -4.048 2.803 1.00 94.00 87 LEU A C 1
ATOM 670 O O . LEU A 1 87 ? -9.998 -2.971 3.383 1.00 94.00 87 LEU A O 1
ATOM 674 N N . TYR A 1 88 ? -11.392 -4.542 2.586 1.00 95.19 88 TYR A N 1
ATOM 675 C CA . TYR A 1 88 ? -12.602 -3.875 3.070 1.00 95.19 88 TYR A CA 1
ATOM 676 C C . TYR A 1 88 ? -12.704 -3.916 4.594 1.00 95.19 88 TYR A C 1
ATOM 678 O O . TYR A 1 88 ? -12.978 -2.884 5.219 1.00 95.19 88 TYR A O 1
ATOM 686 N N . GLU A 1 89 ? -12.442 -5.073 5.200 1.00 94.75 89 GLU A N 1
ATOM 687 C CA . GLU A 1 89 ? -12.458 -5.251 6.652 1.00 94.75 89 GLU A CA 1
ATOM 688 C C . GLU A 1 89 ? -11.472 -4.304 7.337 1.00 94.75 89 GLU A C 1
ATOM 690 O O . GLU A 1 89 ? -11.820 -3.595 8.287 1.00 94.75 89 GLU A O 1
ATOM 695 N N . GLN A 1 90 ? -10.253 -4.206 6.809 1.00 93.06 90 GLN A N 1
ATOM 696 C CA . GLN A 1 90 ? -9.246 -3.325 7.377 1.00 93.06 90 GLN A CA 1
ATOM 697 C C . GLN A 1 90 ? -9.556 -1.845 7.148 1.00 93.06 90 GLN A C 1
ATOM 699 O O . GLN A 1 90 ? -9.300 -1.016 8.026 1.00 93.06 90 GLN A O 1
ATOM 704 N N . TYR A 1 91 ? -10.159 -1.484 6.013 1.00 93.38 91 TYR A N 1
ATOM 705 C CA . TYR A 1 91 ? -10.643 -0.121 5.808 1.00 93.38 91 TYR A CA 1
ATOM 706 C C . TYR A 1 91 ? -11.723 0.250 6.832 1.00 93.38 91 TYR A C 1
ATOM 708 O O . TYR A 1 91 ? -11.669 1.334 7.426 1.00 93.38 91 TYR A O 1
ATOM 716 N N . ALA A 1 92 ? -12.665 -0.658 7.098 1.00 92.69 92 ALA A N 1
ATOM 717 C CA . ALA A 1 92 ? -13.675 -0.481 8.135 1.00 92.69 92 ALA A CA 1
ATOM 718 C C . ALA A 1 92 ? -13.039 -0.356 9.533 1.00 92.69 92 ALA A C 1
ATOM 720 O O . ALA A 1 92 ? -13.389 0.559 10.283 1.00 92.69 92 ALA A O 1
ATOM 721 N N . SER A 1 93 ? -12.045 -1.193 9.846 1.00 91.38 93 SER A N 1
ATOM 722 C CA . SER A 1 93 ? -11.261 -1.128 11.087 1.00 91.38 93 SER A CA 1
ATOM 723 C C . SER A 1 93 ? -10.597 0.242 11.276 1.00 91.38 93 SER A C 1
ATOM 725 O O . SER A 1 93 ? -10.775 0.886 12.314 1.00 91.38 93 SER A O 1
ATOM 727 N N . TYR A 1 94 ? -9.929 0.776 10.246 1.00 89.31 94 TYR A N 1
ATOM 728 C CA . TYR A 1 94 ? -9.350 2.124 10.292 1.00 89.31 94 TYR A CA 1
ATOM 729 C C . TYR A 1 94 ? -10.399 3.223 10.479 1.00 89.31 94 TYR A C 1
ATOM 731 O O . TYR A 1 94 ? -10.148 4.207 11.179 1.00 89.31 94 TYR A O 1
ATOM 739 N N . MET A 1 95 ? -11.576 3.080 9.867 1.00 86.94 95 MET A N 1
ATOM 740 C CA . MET A 1 95 ? -12.674 4.038 10.016 1.00 86.94 95 MET A CA 1
ATOM 741 C C . MET A 1 95 ? -13.240 4.069 11.438 1.00 86.94 95 MET A C 1
ATOM 743 O O . MET A 1 95 ? -13.651 5.140 11.884 1.00 86.94 95 MET A O 1
ATOM 747 N N . ILE A 1 96 ? -13.258 2.936 12.143 1.00 87.38 96 ILE A N 1
ATOM 748 C CA . ILE A 1 96 ? -13.664 2.854 13.553 1.00 87.38 96 ILE A CA 1
ATOM 749 C C . ILE A 1 96 ? -12.568 3.450 14.441 1.00 87.38 96 ILE A C 1
ATOM 751 O O . ILE A 1 96 ? -12.831 4.396 15.181 1.00 87.38 96 ILE A O 1
ATOM 755 N N . LEU A 1 97 ? -11.321 2.993 14.283 1.00 84.12 97 LEU A N 1
ATOM 756 C CA . LEU A 1 97 ? -10.186 3.433 15.100 1.00 84.12 97 LEU A CA 1
ATOM 757 C C . LEU A 1 97 ? -9.986 4.958 15.056 1.00 84.12 97 LEU A C 1
ATOM 759 O O . LEU A 1 97 ? -9.775 5.600 16.080 1.00 84.12 97 LEU A O 1
ATOM 763 N N . LEU A 1 98 ? -10.102 5.561 13.869 1.00 76.38 98 LEU A N 1
ATOM 764 C CA . LEU A 1 98 ? -9.965 7.010 13.696 1.00 76.38 98 LEU A CA 1
ATOM 765 C C . LEU A 1 98 ? -11.203 7.805 14.117 1.00 76.38 98 LEU A C 1
ATOM 767 O O . LEU A 1 98 ? -11.124 9.029 14.182 1.00 76.38 98 LEU A O 1
ATOM 771 N N . LYS A 1 99 ? -12.360 7.172 14.330 1.00 74.56 99 LYS A N 1
ATOM 772 C CA . LYS A 1 99 ? -13.519 7.851 14.927 1.00 74.56 99 LYS A CA 1
ATOM 773 C C . LYS A 1 99 ? -13.342 7.994 16.435 1.00 74.56 99 LYS A C 1
ATOM 775 O O . LYS A 1 99 ? -13.672 9.058 16.951 1.00 74.56 99 LYS A O 1
ATOM 780 N N . ASP A 1 100 ? -12.749 7.000 17.090 1.00 59.75 100 ASP A N 1
ATOM 781 C CA . ASP A 1 100 ? -12.437 7.058 18.522 1.00 59.75 100 ASP A CA 1
ATOM 782 C C . ASP A 1 100 ? -11.348 8.104 18.829 1.00 59.75 100 ASP A C 1
ATOM 784 O O . ASP A 1 100 ? -11.437 8.828 19.820 1.00 59.75 100 ASP A O 1
ATOM 788 N N . ASP A 1 101 ? -10.373 8.272 17.929 1.00 56.41 101 ASP A N 1
ATOM 789 C CA . ASP A 1 101 ? -9.254 9.215 18.103 1.00 56.41 101 ASP A CA 1
ATOM 790 C C . ASP A 1 101 ? -9.620 10.686 17.800 1.00 56.41 101 ASP A C 1
ATOM 792 O O . ASP A 1 101 ? -8.948 11.613 18.247 1.00 56.41 101 ASP A O 1
ATOM 796 N N . ARG A 1 102 ? -10.728 10.948 17.085 1.00 52.34 102 ARG A N 1
ATOM 797 C CA . ARG A 1 102 ? -11.220 12.320 16.803 1.00 52.34 102 ARG A CA 1
ATOM 798 C C . ARG A 1 102 ? -11.717 13.061 18.043 1.00 52.34 102 ARG A C 1
ATOM 800 O O . ARG A 1 102 ? -11.910 14.272 17.980 1.00 52.34 102 ARG A O 1
ATOM 807 N N . LEU A 1 103 ? -11.898 12.362 19.162 1.00 47.66 103 LEU A N 1
ATOM 808 C CA . LEU A 1 103 ? -12.133 12.989 20.462 1.00 47.66 103 LEU A CA 1
ATOM 809 C C . LEU A 1 103 ? -10.851 13.615 21.042 1.00 47.66 103 LEU A C 1
ATOM 811 O O . LEU A 1 103 ? -10.927 14.396 21.989 1.00 47.66 103 LEU A O 1
ATOM 815 N N . VAL A 1 104 ? -9.678 13.334 20.458 1.00 48.34 104 VAL A N 1
ATOM 816 C CA . VAL A 1 104 ? -8.380 13.829 20.917 1.00 48.34 104 VAL A CA 1
ATOM 817 C C . VAL A 1 104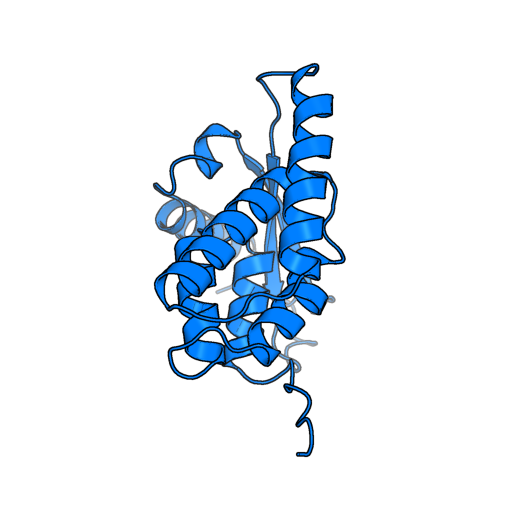 ? -7.600 14.463 19.751 1.00 48.34 104 VAL A C 1
ATOM 819 O O . VAL A 1 104 ? -6.753 13.849 19.114 1.00 48.34 104 VAL A O 1
ATOM 822 N N . LYS A 1 105 ? -7.791 15.784 19.600 1.00 47.91 105 LYS A N 1
ATOM 823 C CA . LYS A 1 105 ? -6.760 16.773 19.206 1.00 47.91 105 LYS A CA 1
ATOM 824 C C . LYS A 1 105 ? -6.548 17.055 17.701 1.00 47.91 105 LYS A C 1
ATOM 826 O O . LYS A 1 105 ? -5.730 16.435 17.031 1.00 47.91 105 LYS A O 1
ATOM 831 N N . GLU A 1 106 ? -7.106 18.191 17.267 1.00 47.09 106 GLU A N 1
ATOM 832 C CA . GLU A 1 106 ? -6.859 18.949 16.014 1.00 47.09 106 GLU A CA 1
ATOM 833 C C . GLU A 1 106 ? -5.397 19.425 15.783 1.00 47.09 106 GLU A C 1
ATOM 835 O O . GLU A 1 106 ? -5.131 20.205 14.878 1.00 47.09 106 GLU A O 1
ATOM 840 N N . ASN A 1 107 ? -4.418 18.969 16.573 1.00 47.31 107 ASN A N 1
ATOM 841 C CA . ASN A 1 107 ? -3.022 19.435 16.521 1.00 47.31 107 ASN A CA 1
ATOM 842 C C . ASN A 1 107 ? -1.992 18.289 16.478 1.00 47.31 107 ASN A C 1
ATOM 844 O O . ASN A 1 107 ? -0.855 18.453 16.936 1.00 47.31 107 ASN A O 1
ATOM 848 N N . SER A 1 108 ? -2.364 17.103 15.991 1.00 51.28 108 SER A N 1
ATOM 849 C CA . SER A 1 108 ? -1.435 15.972 15.914 1.00 51.28 108 SER A CA 1
ATOM 850 C C . SER A 1 108 ? -0.386 16.185 14.812 1.00 51.28 108 SER A C 1
ATOM 852 O O . SER A 1 108 ? -0.677 16.389 13.633 1.00 51.28 108 SER A O 1
ATOM 854 N N . ARG A 1 109 ? 0.885 16.189 15.231 1.00 51.22 109 ARG A N 1
ATOM 855 C CA . ARG A 1 109 ? 2.052 16.154 14.342 1.00 51.22 109 ARG A CA 1
ATOM 856 C C . ARG A 1 109 ? 2.271 14.698 13.939 1.00 51.22 109 ARG A C 1
ATOM 858 O O . ARG A 1 109 ? 2.371 13.845 14.817 1.00 51.22 109 ARG A O 1
ATOM 865 N N . VAL A 1 110 ? 2.355 14.420 12.646 1.00 54.25 110 VAL A N 1
ATOM 866 C CA . VAL A 1 110 ? 2.658 13.088 12.113 1.00 54.25 110 VAL A CA 1
ATOM 867 C C . VAL A 1 110 ? 4.169 12.938 11.996 1.00 54.25 110 VAL A C 1
ATOM 869 O O . VAL A 1 110 ? 4.855 13.845 11.528 1.00 54.25 110 VAL A O 1
ATOM 872 N N . LEU A 1 111 ? 4.690 11.805 12.458 1.00 54.31 111 LEU A N 1
ATOM 873 C CA . LEU A 1 111 ? 6.086 11.420 12.284 1.00 54.31 111 LEU A CA 1
ATOM 874 C C . LEU A 1 111 ? 6.224 10.745 10.911 1.00 54.31 111 LEU A C 1
ATOM 876 O O . LEU A 1 111 ? 5.683 9.664 10.715 1.00 54.31 111 LEU A O 1
ATOM 880 N N . LYS A 1 112 ? 6.900 11.384 9.954 1.00 57.78 112 LYS A N 1
ATOM 881 C CA . LYS A 1 112 ? 7.239 10.817 8.641 1.00 57.78 112 LYS A CA 1
ATOM 882 C C . LYS A 1 112 ? 8.695 10.368 8.661 1.00 57.78 112 LYS A C 1
ATOM 884 O O . LYS A 1 112 ? 9.576 11.196 8.844 1.00 57.78 112 LYS A O 1
ATOM 889 N N . CYS A 1 113 ? 8.975 9.088 8.455 1.00 56.47 113 CYS A N 1
ATOM 890 C CA . CYS A 1 113 ? 10.351 8.594 8.380 1.00 56.47 113 CYS A CA 1
ATOM 891 C C . CYS A 1 113 ? 10.824 8.549 6.921 1.00 56.47 113 CYS A C 1
ATOM 893 O O . CYS A 1 113 ? 10.249 7.837 6.106 1.00 56.47 113 CYS A O 1
ATOM 895 N N . ILE A 1 114 ? 11.891 9.275 6.583 1.00 64.06 114 ILE A N 1
ATOM 896 C CA . ILE A 1 114 ? 12.585 9.106 5.300 1.00 64.06 114 ILE A CA 1
ATOM 897 C C . ILE A 1 114 ? 13.490 7.886 5.427 1.00 64.06 114 ILE A C 1
ATOM 899 O O . ILE A 1 114 ? 14.482 7.947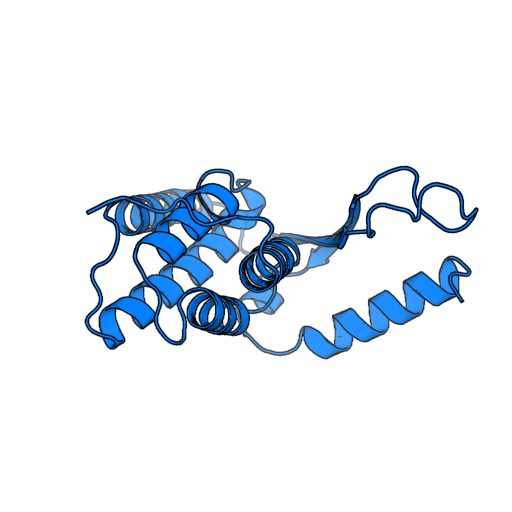 6.151 1.00 64.06 114 ILE A O 1
ATOM 903 N N . SER A 1 115 ? 13.143 6.797 4.741 1.00 56.38 115 SER A N 1
ATOM 904 C CA . SER A 1 115 ? 13.935 5.565 4.734 1.00 56.38 115 SER A CA 1
ATOM 905 C C . SER A 1 115 ? 14.782 5.453 3.466 1.00 56.38 115 SER A C 1
ATOM 907 O O . SER A 1 115 ? 14.261 5.567 2.361 1.00 56.38 115 SER A O 1
ATOM 909 N N . PHE A 1 116 ? 16.074 5.182 3.622 1.00 56.91 116 PHE A N 1
ATOM 910 C CA . PHE A 1 116 ? 16.996 4.860 2.536 1.00 56.91 116 PHE A CA 1
ATOM 911 C C . PHE A 1 116 ? 17.334 3.377 2.594 1.00 56.91 116 PHE A C 1
ATOM 913 O O . PHE A 1 116 ? 17.788 2.907 3.636 1.00 56.91 116 PHE A O 1
ATOM 920 N N . LEU A 1 117 ? 17.126 2.665 1.486 1.00 57.34 117 LEU A N 1
ATOM 921 C CA . LEU A 1 117 ? 17.588 1.292 1.305 1.00 57.34 117 LEU A CA 1
ATOM 922 C C . LEU A 1 117 ? 18.903 1.314 0.527 1.00 57.34 117 LEU A C 1
ATOM 924 O O . LEU A 1 117 ? 18.967 1.857 -0.576 1.00 57.34 117 LEU A O 1
ATOM 928 N N . PHE A 1 118 ? 19.949 0.732 1.106 1.00 58.47 118 PHE A N 1
ATOM 929 C CA . PHE A 1 118 ? 21.250 0.615 0.453 1.00 58.47 118 PHE A CA 1
ATOM 930 C C . PHE A 1 118 ? 21.364 -0.742 -0.261 1.00 58.47 118 PHE A C 1
ATOM 932 O O . PHE A 1 118 ? 20.989 -1.759 0.330 1.00 58.47 118 PHE A O 1
ATOM 939 N N . PRO A 1 119 ? 21.881 -0.797 -1.505 1.00 56.84 119 PRO A N 1
ATOM 940 C CA . PRO A 1 119 ? 22.088 -2.057 -2.211 1.00 56.84 119 PRO A CA 1
ATOM 941 C C . PRO A 1 119 ? 23.022 -3.010 -1.442 1.00 56.84 119 PRO A C 1
ATOM 943 O O . PRO A 1 119 ? 23.987 -2.556 -0.812 1.00 56.84 119 PRO A O 1
ATOM 946 N N . PRO A 1 120 ? 22.800 -4.335 -1.519 1.00 51.25 120 PRO A N 1
ATOM 947 C CA . PRO A 1 120 ? 23.710 -5.309 -0.927 1.00 51.25 120 PRO A CA 1
ATOM 948 C C . PRO A 1 120 ? 25.083 -5.233 -1.618 1.00 51.25 120 PRO A C 1
ATOM 950 O O . PRO A 1 120 ? 25.208 -5.519 -2.805 1.00 51.25 120 PRO A O 1
ATOM 953 N N . GLY A 1 121 ? 26.110 -4.807 -0.872 1.00 55.88 121 GLY A N 1
ATOM 954 C CA . GLY A 1 121 ? 27.483 -4.617 -1.374 1.00 55.88 121 GLY A CA 1
ATOM 955 C C . GLY A 1 121 ? 28.157 -3.306 -0.948 1.00 55.88 121 GLY A C 1
ATOM 956 O O . GLY A 1 121 ? 29.374 -3.193 -1.043 1.00 55.88 121 GLY A O 1
ATOM 957 N N . CYS A 1 122 ? 27.405 -2.335 -0.414 1.00 54.12 122 CYS A N 1
ATOM 958 C CA . CYS A 1 122 ? 27.959 -1.062 0.080 1.00 54.12 122 CYS A CA 1
ATOM 959 C C . CYS A 1 122 ? 28.563 -1.129 1.504 1.00 54.12 122 CYS A C 1
ATOM 961 O O . CYS A 1 122 ? 29.089 -0.130 2.000 1.00 54.12 122 CYS A O 1
ATOM 963 N N . PHE A 1 123 ? 28.521 -2.293 2.164 1.00 48.97 123 PHE A N 1
ATOM 964 C CA . PHE A 1 123 ? 29.059 -2.515 3.512 1.00 48.97 123 PHE A CA 1
ATOM 965 C C . PHE A 1 123 ? 30.598 -2.494 3.499 1.00 48.97 123 PHE A C 1
ATOM 967 O O . PHE A 1 123 ? 31.245 -3.526 3.354 1.00 48.97 123 PHE A O 1
ATOM 974 N N . GLY A 1 124 ? 31.197 -1.309 3.620 1.00 49.16 124 GLY A N 1
ATOM 975 C CA . GLY A 1 124 ? 32.658 -1.153 3.635 1.00 49.16 124 GLY A CA 1
ATOM 976 C C . GLY A 1 124 ? 33.166 0.223 3.212 1.00 49.16 124 GLY A C 1
ATOM 977 O O . GLY A 1 124 ? 34.332 0.535 3.442 1.00 49.16 124 GLY A O 1
ATOM 978 N N . VAL A 1 125 ? 32.307 1.070 2.637 1.00 55.25 125 VAL A N 1
ATOM 979 C CA . VAL A 1 125 ? 32.646 2.470 2.351 1.00 55.25 125 VAL A CA 1
ATOM 980 C C . VAL A 1 125 ? 32.462 3.289 3.638 1.00 55.25 125 VAL A C 1
ATOM 982 O O . VAL A 1 125 ? 31.410 3.162 4.266 1.00 55.25 125 VAL A O 1
ATOM 985 N N . PRO A 1 126 ? 33.422 4.138 4.056 1.00 53.91 126 PRO A N 1
ATOM 986 C CA . PRO A 1 126 ? 33.334 4.894 5.313 1.00 53.91 126 PRO A CA 1
ATOM 987 C C . PRO A 1 126 ? 32.123 5.844 5.405 1.00 53.91 126 PRO A C 1
ATOM 989 O O . PRO A 1 126 ? 31.758 6.251 6.504 1.00 53.91 126 PRO A O 1
ATOM 992 N N . SER A 1 127 ? 31.482 6.167 4.277 1.00 52.91 127 SER A N 1
ATOM 993 C CA . SER A 1 127 ? 30.255 6.968 4.188 1.00 52.91 127 SER A CA 1
ATOM 994 C C . SER A 1 127 ? 28.952 6.155 4.267 1.00 52.91 127 SER A C 1
ATOM 996 O O . SER A 1 127 ? 27.887 6.747 4.411 1.00 52.91 127 SER A O 1
ATOM 998 N N . CYS A 1 128 ? 28.989 4.820 4.194 1.00 46.50 128 CYS A N 1
ATOM 999 C CA . CYS A 1 128 ? 27.783 3.988 4.198 1.00 46.50 128 CYS A CA 1
ATOM 1000 C C . CYS A 1 128 ? 27.360 3.613 5.634 1.00 46.50 128 CYS A C 1
ATOM 1002 O O . CYS A 1 128 ? 28.207 3.192 6.430 1.00 46.50 128 CYS A O 1
ATOM 1004 N N . PRO A 1 129 ? 26.064 3.698 5.998 1.00 53.72 129 PRO A N 1
ATOM 1005 C CA . PRO A 1 129 ? 25.589 3.239 7.301 1.00 53.72 129 PRO A CA 1
ATOM 1006 C C . PRO A 1 129 ? 25.841 1.737 7.505 1.00 53.72 129 PRO A C 1
ATOM 1008 O O . PRO A 1 129 ? 25.773 0.948 6.566 1.00 53.72 129 PRO A O 1
ATOM 1011 N N . LYS A 1 130 ? 26.064 1.313 8.759 1.00 55.75 130 LYS A N 1
ATOM 1012 C CA . LYS A 1 130 ? 26.203 -0.115 9.133 1.00 55.75 130 LYS A CA 1
ATOM 1013 C C . LYS A 1 130 ? 24.906 -0.926 8.961 1.00 55.75 130 LYS A C 1
ATOM 1015 O O . LYS A 1 130 ? 24.930 -2.144 9.089 1.00 55.75 130 LYS A O 1
ATOM 1020 N N . SER A 1 131 ? 23.787 -0.247 8.716 1.00 54.88 131 SER A N 1
ATOM 1021 C CA . SER A 1 131 ? 22.458 -0.818 8.503 1.00 54.88 131 SER A CA 1
ATOM 1022 C C . SER A 1 131 ? 22.061 -0.652 7.038 1.00 54.88 131 SER A C 1
ATOM 1024 O O . SER A 1 131 ? 22.288 0.408 6.459 1.00 54.88 131 SER A O 1
ATOM 1026 N N . MET A 1 132 ? 21.407 -1.668 6.465 1.00 54.78 132 MET A N 1
ATOM 1027 C CA . MET A 1 132 ? 20.829 -1.622 5.111 1.00 54.78 132 MET A CA 1
ATOM 1028 C C . MET A 1 132 ? 19.725 -0.559 4.976 1.00 54.78 132 MET A C 1
ATOM 1030 O O . MET A 1 132 ? 19.321 -0.220 3.867 1.00 54.78 132 MET A O 1
ATOM 1034 N N . GLN A 1 133 ? 19.255 -0.036 6.112 1.00 54.16 133 GLN A N 1
ATOM 1035 C CA . GLN A 1 133 ? 18.187 0.939 6.220 1.00 54.16 133 GLN A CA 1
ATOM 1036 C C . GLN A 1 133 ? 18.625 2.126 7.089 1.00 54.16 133 GLN A C 1
ATOM 1038 O O . GLN A 1 133 ? 19.003 1.942 8.251 1.00 54.16 133 GLN A O 1
ATOM 1043 N N . LEU A 1 134 ? 18.534 3.343 6.548 1.00 55.88 134 LEU A N 1
ATOM 1044 C CA . LEU A 1 134 ? 18.620 4.588 7.318 1.00 55.88 134 LEU A CA 1
ATOM 1045 C C . LEU A 1 134 ? 17.246 5.247 7.345 1.00 55.88 134 LEU A C 1
ATOM 1047 O O . LEU A 1 134 ? 16.757 5.622 6.290 1.00 55.88 134 LEU A O 1
ATOM 1051 N N . ALA A 1 135 ? 16.653 5.419 8.526 1.00 57.59 135 ALA A N 1
ATOM 1052 C CA . ALA A 1 135 ? 15.377 6.109 8.701 1.00 57.59 135 ALA A CA 1
ATOM 1053 C C . ALA A 1 135 ? 15.585 7.450 9.425 1.00 57.59 135 ALA A C 1
ATOM 1055 O O . ALA A 1 135 ? 16.097 7.474 10.544 1.00 57.59 135 ALA A O 1
ATOM 1056 N N . VAL A 1 136 ? 15.189 8.563 8.803 1.00 58.62 136 VAL A N 1
ATOM 1057 C CA . VAL A 1 136 ? 15.237 9.909 9.400 1.00 58.62 136 VAL A CA 1
ATOM 1058 C C . VAL A 1 136 ? 13.812 10.383 9.707 1.00 58.62 136 VAL A C 1
ATOM 1060 O O . VAL A 1 136 ? 13.055 10.629 8.766 1.00 58.62 136 VAL A O 1
ATOM 1063 N N . PRO A 1 137 ? 13.419 10.526 10.985 1.00 53.22 137 PRO A N 1
ATOM 1064 C CA . PRO A 1 137 ? 12.091 11.005 11.348 1.00 53.22 137 PRO A CA 1
ATOM 1065 C C . PRO A 1 137 ? 11.946 12.518 11.125 1.00 53.22 137 PRO A C 1
ATOM 1067 O O . PRO A 1 137 ? 12.763 13.316 11.580 1.00 53.22 137 PRO A O 1
ATOM 1070 N N . LEU A 1 138 ? 10.859 12.921 10.477 1.00 61.00 138 LEU A N 1
ATOM 1071 C CA . LEU A 1 138 ? 10.419 14.295 10.272 1.00 61.00 138 LEU A CA 1
ATOM 1072 C C . LEU A 1 138 ? 9.060 14.493 10.935 1.00 61.00 138 LEU A C 1
ATOM 1074 O O . LEU A 1 138 ? 8.141 13.708 10.733 1.00 61.00 138 LEU A O 1
ATOM 1078 N N . HIS A 1 139 ? 8.900 15.563 11.707 1.00 54.94 139 HIS A N 1
ATOM 1079 C CA . HIS A 1 139 ? 7.596 15.932 12.251 1.00 54.94 139 HIS A CA 1
ATOM 1080 C C . HIS A 1 139 ? 6.866 16.853 11.267 1.00 54.94 139 HIS A C 1
ATOM 1082 O O . HIS A 1 139 ? 7.269 17.998 11.076 1.00 54.94 139 HIS A O 1
ATOM 1088 N N . CYS A 1 140 ? 5.781 16.370 10.667 1.00 54.69 140 CYS A N 1
ATOM 1089 C CA . CYS A 1 140 ? 4.968 17.105 9.698 1.00 54.69 140 CYS A CA 1
ATOM 1090 C C . CYS A 1 140 ? 3.562 17.374 10.258 1.00 54.69 140 CYS A C 1
ATOM 1092 O O . CYS A 1 140 ? 3.049 16.607 11.074 1.00 54.69 140 CYS A O 1
ATOM 1094 N N . SER A 1 141 ? 2.916 18.470 9.851 1.00 51.31 141 SER A N 1
ATOM 1095 C CA . SER A 1 141 ? 1.508 18.704 10.198 1.00 51.31 141 SER A CA 1
ATOM 1096 C C . SER A 1 141 ? 0.590 17.823 9.343 1.00 51.31 141 SER A C 1
ATOM 1098 O O . SER A 1 141 ? 0.896 17.535 8.185 1.00 51.31 141 SER A O 1
ATOM 1100 N N . LEU A 1 142 ? -0.552 17.410 9.902 1.00 50.72 142 LEU A N 1
ATOM 1101 C CA . LEU A 1 142 ? -1.577 16.627 9.194 1.00 50.72 142 LEU A CA 1
ATOM 1102 C C . LEU A 1 142 ? -2.031 17.281 7.883 1.00 50.72 142 LEU A C 1
ATOM 1104 O O . LEU A 1 142 ? -2.167 16.591 6.876 1.00 50.72 142 LEU A O 1
ATOM 1108 N N . ASN A 1 143 ? -2.162 18.611 7.868 1.00 50.09 143 ASN A N 1
ATOM 1109 C CA . ASN A 1 143 ? -2.574 19.374 6.685 1.00 50.09 143 ASN A CA 1
ATOM 1110 C C . ASN A 1 143 ? -1.630 19.191 5.491 1.00 50.09 143 ASN A C 1
ATOM 1112 O O . ASN A 1 143 ? -2.060 19.318 4.350 1.00 50.09 143 ASN A O 1
ATOM 1116 N N . MET A 1 144 ? -0.353 18.871 5.725 1.00 51.31 144 MET A N 1
ATOM 1117 C CA . MET A 1 144 ? 0.561 18.579 4.624 1.00 51.31 144 MET A CA 1
ATOM 1118 C C . MET A 1 144 ? 0.233 17.225 3.965 1.00 51.31 144 MET A C 1
ATOM 1120 O O . MET A 1 144 ? 0.434 17.075 2.766 1.00 51.31 144 MET A O 1
ATOM 1124 N N . LEU A 1 145 ? -0.288 16.241 4.709 1.00 51.34 145 LEU A N 1
ATOM 1125 C CA . LEU A 1 145 ? -0.646 14.914 4.180 1.00 51.34 145 LEU A CA 1
ATOM 1126 C C . LEU A 1 145 ? -2.000 14.892 3.461 1.00 51.34 145 LEU A C 1
ATOM 1128 O O . LEU A 1 145 ? -2.220 14.044 2.600 1.00 51.34 145 LEU A O 1
ATOM 1132 N N . GLU A 1 146 ? -2.911 15.793 3.824 1.00 47.38 146 GLU A N 1
ATOM 1133 C CA . GLU A 1 146 ? -4.293 15.783 3.334 1.00 47.38 146 GLU A CA 1
ATOM 1134 C C . GLU A 1 146 ? -4.443 16.396 1.928 1.00 47.38 146 GLU A C 1
ATOM 1136 O O . GLU A 1 146 ? -5.404 16.099 1.225 1.00 47.38 146 GLU A O 1
ATOM 1141 N N . GLY A 1 147 ? -3.475 17.209 1.487 1.00 49.41 147 GLY A N 1
ATOM 1142 C CA . GLY A 1 147 ? -3.596 18.006 0.265 1.00 49.41 147 GLY A CA 1
ATOM 1143 C C . GLY A 1 147 ? -3.100 17.379 -1.043 1.00 49.41 147 GLY A C 1
ATOM 1144 O O . GLY A 1 147 ? -3.260 18.024 -2.076 1.00 49.41 147 GLY A O 1
ATOM 1145 N N . ASP A 1 148 ? -2.434 16.213 -1.047 1.00 48.19 148 ASP A N 1
ATOM 1146 C CA . ASP A 1 148 ? -1.713 15.662 -2.230 1.00 48.19 148 ASP A CA 1
ATOM 1147 C C . ASP A 1 148 ? -0.745 16.673 -2.918 1.00 48.19 148 ASP A C 1
ATOM 1149 O O . ASP A 1 148 ? -0.178 16.408 -3.978 1.00 48.19 148 ASP A O 1
ATOM 1153 N N . THR A 1 149 ? -0.516 17.839 -2.310 1.00 43.75 149 THR A N 1
ATOM 1154 C CA . THR A 1 149 ? 0.164 18.998 -2.885 1.00 43.75 149 THR A CA 1
ATOM 1155 C C . THR A 1 149 ? 1.460 19.248 -2.122 1.00 43.75 149 THR A C 1
ATOM 1157 O O . THR A 1 149 ? 1.468 19.794 -1.025 1.00 43.75 149 THR A O 1
ATOM 1160 N N . GLY A 1 150 ? 2.588 18.863 -2.728 1.00 48.41 150 GLY A N 1
ATOM 1161 C CA . GLY A 1 150 ? 3.859 19.556 -2.477 1.00 48.41 150 GLY A CA 1
ATOM 1162 C C . GLY A 1 150 ? 4.992 18.816 -1.757 1.00 48.41 150 GLY A C 1
ATOM 1163 O O . GLY A 1 150 ? 5.869 19.486 -1.220 1.00 48.41 150 GLY A O 1
ATOM 1164 N N . TYR A 1 151 ? 5.063 17.481 -1.770 1.00 49.25 151 TYR A N 1
ATOM 1165 C CA . TYR A 1 151 ? 6.186 16.774 -1.119 1.00 49.25 151 TYR A CA 1
ATOM 1166 C C . TYR A 1 151 ? 7.403 16.473 -2.000 1.00 49.25 151 TYR A C 1
ATOM 1168 O O . TYR A 1 151 ? 8.494 16.319 -1.458 1.00 49.25 151 TYR A O 1
ATOM 1176 N N . ALA A 1 152 ? 7.286 16.475 -3.331 1.00 48.16 152 ALA A N 1
ATOM 1177 C CA . ALA A 1 152 ? 8.424 16.148 -4.199 1.00 48.16 152 ALA A CA 1
ATOM 1178 C C . ALA A 1 152 ? 9.584 17.163 -4.082 1.00 48.16 152 ALA A C 1
ATOM 1180 O O . ALA A 1 152 ? 10.753 16.783 -4.096 1.00 48.16 152 ALA A O 1
ATOM 1181 N N . PHE A 1 153 ? 9.278 18.454 -3.905 1.00 41.88 153 PHE A N 1
ATOM 1182 C CA . PHE A 1 153 ? 10.300 19.506 -3.860 1.00 41.88 153 PHE A CA 1
ATOM 1183 C C . PHE A 1 153 ? 11.032 19.573 -2.510 1.00 41.88 153 PHE A C 1
ATOM 1185 O O . PHE A 1 153 ? 12.256 19.696 -2.464 1.00 41.88 153 PHE A O 1
ATOM 1192 N N . LEU A 1 154 ? 10.297 19.435 -1.400 1.00 43.91 154 LEU A N 1
ATOM 1193 C CA . LEU A 1 154 ? 10.882 19.429 -0.055 1.00 43.91 154 LEU A CA 1
ATOM 1194 C C . LEU A 1 154 ? 11.692 18.154 0.202 1.00 43.91 154 LEU A C 1
ATOM 1196 O O . LEU A 1 154 ? 12.733 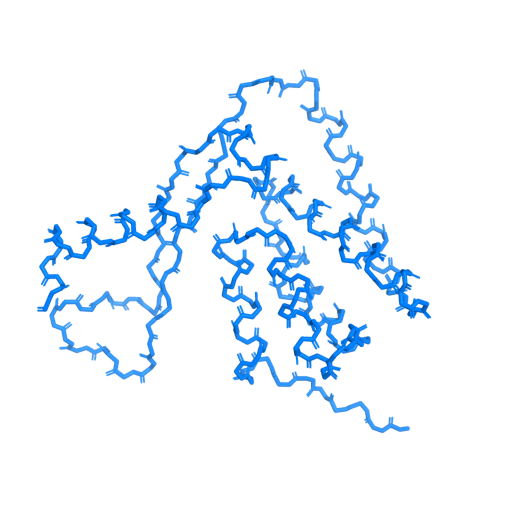18.227 0.848 1.00 43.91 154 LEU A O 1
ATOM 1200 N N . GLN A 1 155 ? 11.269 17.014 -0.348 1.00 45.47 155 GLN A N 1
ATOM 1201 C CA . GLN A 1 155 ? 11.980 15.743 -0.218 1.00 45.47 155 GLN A CA 1
ATOM 1202 C C . GLN A 1 155 ? 13.321 15.770 -0.964 1.00 45.47 155 GLN A C 1
ATOM 1204 O O . GLN A 1 155 ? 14.337 15.409 -0.378 1.00 45.47 155 GLN A O 1
ATOM 1209 N N . LEU A 1 156 ? 13.377 16.304 -2.192 1.00 46.53 156 LEU A N 1
ATOM 1210 C CA . LEU A 1 156 ? 14.645 16.446 -2.920 1.00 46.53 156 LEU A CA 1
ATOM 1211 C C . LEU A 1 156 ? 15.591 17.451 -2.248 1.00 46.53 156 LEU A C 1
ATOM 1213 O O . LEU A 1 156 ? 16.780 17.176 -2.102 1.00 46.53 156 LEU A O 1
ATOM 1217 N N . HIS A 1 157 ? 15.069 18.604 -1.814 1.00 43.78 157 HIS A N 1
ATOM 1218 C CA . HIS A 1 157 ? 15.880 19.637 -1.171 1.00 43.78 157 HIS A CA 1
ATOM 1219 C C . HIS A 1 157 ? 16.424 19.168 0.185 1.00 43.78 157 HIS A C 1
ATOM 1221 O O . HIS A 1 157 ? 17.594 19.388 0.478 1.00 43.78 157 HIS A O 1
ATOM 1227 N N . PHE A 1 158 ? 15.627 18.469 0.998 1.00 46.41 158 PHE A N 1
ATOM 1228 C CA . PHE A 1 158 ? 16.085 17.954 2.291 1.00 46.41 158 PHE A CA 1
ATOM 1229 C C . PHE A 1 158 ? 17.098 16.811 2.130 1.00 46.41 158 PHE A C 1
ATOM 1231 O O . PHE A 1 158 ? 18.104 16.785 2.835 1.00 46.41 158 PHE A O 1
ATOM 1238 N N . VAL A 1 159 ? 16.896 15.921 1.150 1.00 49.19 159 VAL A N 1
ATOM 1239 C CA . VAL A 1 159 ? 17.866 14.869 0.799 1.00 49.19 159 VAL A CA 1
ATOM 1240 C C . VAL A 1 159 ? 19.183 15.479 0.306 1.00 49.19 159 VAL A C 1
ATOM 1242 O O . VAL A 1 159 ? 20.236 15.074 0.785 1.00 49.19 159 VAL A O 1
ATOM 1245 N N . LEU A 1 160 ? 19.140 16.499 -0.561 1.00 49.00 160 LEU A N 1
ATOM 1246 C CA . LEU A 1 160 ? 20.327 17.229 -1.039 1.00 49.00 160 LEU A CA 1
ATOM 1247 C C . LEU A 1 160 ? 21.089 17.953 0.081 1.00 49.00 160 LEU A C 1
ATOM 1249 O O . LEU A 1 160 ? 22.311 18.085 0.014 1.00 49.00 160 LEU A O 1
ATOM 1253 N N . GLN A 1 161 ? 20.384 18.456 1.095 1.00 43.59 161 GLN A N 1
ATOM 1254 C CA . GLN A 1 161 ? 21.018 19.106 2.242 1.00 43.59 161 GLN A CA 1
ATOM 1255 C C . GLN A 1 161 ? 21.622 18.079 3.209 1.00 43.59 161 GLN A C 1
ATOM 1257 O O . GLN A 1 161 ? 22.715 18.301 3.723 1.00 43.59 161 GLN A O 1
ATOM 1262 N N . LEU A 1 162 ? 20.968 16.930 3.409 1.00 46.25 162 LEU A N 1
ATOM 1263 C CA . LEU A 1 162 ? 21.498 15.835 4.224 1.00 46.25 162 LEU A CA 1
ATOM 1264 C C . LEU A 1 162 ? 22.714 15.159 3.578 1.00 46.25 162 LEU A C 1
ATOM 1266 O O . LEU A 1 162 ? 23.665 14.845 4.290 1.00 46.25 162 LEU A O 1
ATOM 1270 N N . THR A 1 163 ? 22.738 14.968 2.257 1.00 45.19 163 THR A N 1
ATOM 1271 C CA . THR A 1 163 ? 23.923 14.432 1.563 1.00 45.19 163 THR A CA 1
ATOM 1272 C C . THR A 1 163 ? 25.106 15.394 1.650 1.00 45.19 163 THR A C 1
ATOM 1274 O O . THR A 1 163 ? 26.210 14.969 1.989 1.00 45.19 163 THR A O 1
ATOM 1277 N N . LYS A 1 164 ? 24.878 16.703 1.466 1.00 39.38 164 LYS A N 1
ATOM 1278 C CA . LYS A 1 164 ? 25.919 17.733 1.644 1.00 39.38 164 LYS A CA 1
ATOM 1279 C C . LYS A 1 164 ? 26.432 17.829 3.082 1.00 39.38 164 LYS A C 1
ATOM 1281 O O . LYS A 1 164 ? 27.636 17.949 3.280 1.00 39.38 164 LYS A O 1
ATOM 1286 N N . ALA A 1 165 ? 25.547 17.768 4.077 1.00 41.50 165 ALA A N 1
ATOM 1287 C CA . ALA A 1 165 ? 25.921 17.882 5.488 1.00 41.50 165 ALA A CA 1
ATOM 1288 C C . ALA A 1 165 ? 26.702 16.662 6.010 1.00 41.50 165 ALA A C 1
ATOM 1290 O O . ALA A 1 165 ? 27.526 16.810 6.907 1.00 41.50 165 ALA A O 1
ATOM 1291 N N . ASN A 1 166 ? 26.473 15.476 5.437 1.00 40.47 166 ASN A N 1
ATOM 1292 C CA . ASN A 1 166 ? 27.148 14.235 5.834 1.00 40.47 166 ASN A CA 1
ATOM 1293 C C . ASN A 1 166 ? 28.352 13.874 4.946 1.00 40.47 166 ASN A C 1
ATOM 1295 O O . ASN A 1 166 ? 28.922 12.795 5.095 1.00 40.47 166 ASN A O 1
ATOM 1299 N N . GLY A 1 167 ? 28.753 14.763 4.029 1.00 34.16 167 GLY A N 1
ATOM 1300 C CA . GLY A 1 167 ? 29.902 14.538 3.148 1.00 34.16 167 GLY A CA 1
ATOM 1301 C C . GLY A 1 167 ? 29.705 13.380 2.168 1.00 34.16 167 GLY A C 1
ATOM 1302 O O . GLY A 1 167 ? 30.674 12.751 1.757 1.00 34.16 167 GLY A O 1
ATOM 1303 N N . TRP A 1 168 ? 28.458 13.068 1.813 1.00 38.56 168 TRP A N 1
ATOM 1304 C CA . TRP A 1 168 ? 28.131 12.070 0.799 1.00 38.56 168 TRP A CA 1
ATOM 1305 C C . TRP A 1 168 ? 28.116 12.752 -0.572 1.00 38.56 168 TRP A C 1
ATOM 1307 O O . TRP A 1 168 ? 27.054 13.055 -1.115 1.00 38.56 168 TRP A O 1
ATOM 1317 N N . CYS A 1 169 ? 29.315 13.037 -1.080 1.00 37.06 169 CYS A N 1
ATOM 1318 C CA . CYS A 1 169 ? 29.608 13.338 -2.480 1.00 37.06 169 CYS A CA 1
ATOM 1319 C C . CYS A 1 169 ? 30.724 12.401 -2.941 1.00 37.06 169 CYS A C 1
ATOM 1321 O O . CYS A 1 169 ? 31.743 12.325 -2.219 1.00 37.06 169 CYS A O 1
#

Secondary structure (DSSP, 8-state):
-------TTSHHHHHHHHHHHTT--HHHHHHHHHHHTTTS--HHHHHHHIIIIITT--GGGHHHHHHHHHHHHHHHHHTT----HHHHHHHHHHHHHHHHHTTS-TTPEEEEEEEEEPPTT-TT-TTS-SSSEEEEEEEEEHHHHHT--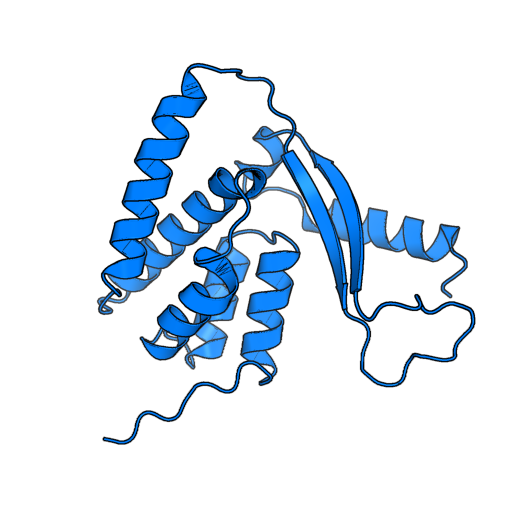SHHHHHHHHHHHHHHHTT--

Foldseek 3Di:
DDDDQQDCPPPLNVVLLLCLLQLHALVVNLVSCCVSVVNANDPNSLVSCCVRRQVPDDPLCLVSSLVNLVVNVVRCVVVVHDHDPVSVVSNVVSVVSVVVCVVDDPWDWRWRWRKDADDPPPCPPPLDDVDRIDIDIDTHTPVVNVPSDDDPVVVVVVVVVVCVVSVVD

Radius of gyration: 17.63 Å; chains: 1; bounding box: 48×43×37 Å

pLDDT: mean 71.01, std 20.23, range [32.25, 96.81]